Protein AF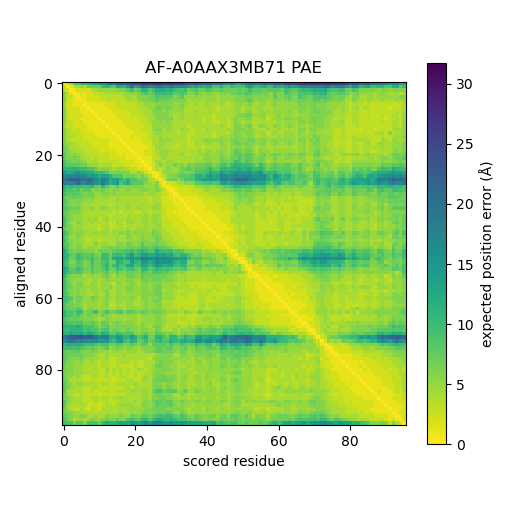-A0AAX3MB71-F1 (afdb_monomer)

Sequence (96 aa):
MGLLDDVTEKLDELKDTVADKAKELKDKTVDKATELKDKAIDKAKELKEGAESKASELKDKAVDKATELKEGTEKKASELKDKISEGADSLINKIK

Foldseek 3Di:
DDLLVLLLVLLVVLLVLLLVLLVVCQPPQLVSLVVNLVSLVVSLVSNCVPQVPLSVVLSCLSNVLSVVSNVDHSVSSVVSSVSSNVSSVVRSVVSD

Organism: Fusobacterium nucleatum (NCBI:txid851)

Mean predicted aligned error: 5.61 Å

pLDDT: mean 78.12, std 6.33, range [53.56, 86.94]

Radius of gyration: 12.62 Å; Cα contacts (8 Å, |Δi|>4): 118; chains: 1; bounding box: 30×23×36 Å

Structure (mmCIF, N/CA/C/O backbone):
data_AF-A0AAX3MB71-F1
#
_entry.id   AF-A0AAX3MB71-F1
#
loop_
_atom_site.group_PDB
_atom_site.id
_atom_site.type_symbol
_atom_site.label_atom_id
_atom_site.label_alt_id
_atom_site.label_comp_id
_atom_site.label_asym_id
_atom_site.label_entity_id
_atom_site.label_seq_id
_atom_site.pdbx_PDB_ins_code
_atom_site.Cartn_x
_atom_site.Cartn_y
_atom_site.Cartn_z
_atom_site.occupancy
_atom_site.B_iso_or_equiv
_atom_site.auth_seq_id
_atom_site.auth_comp_id
_atom_site.auth_asym_id
_atom_site.auth_atom_id
_atom_site.pdbx_PDB_model_num
ATOM 1 N N . MET A 1 1 ? 9.755 3.972 -24.374 1.00 53.56 1 MET A N 1
ATOM 2 C CA . MET A 1 1 ? 9.551 3.680 -22.945 1.00 53.56 1 MET A CA 1
ATOM 3 C C . MET A 1 1 ? 9.521 2.170 -22.819 1.00 53.56 1 MET A C 1
ATOM 5 O O . MET A 1 1 ? 8.814 1.540 -23.595 1.00 53.56 1 MET A O 1
ATOM 9 N N . GLY A 1 2 ? 10.428 1.587 -22.038 1.00 70.69 2 GLY A N 1
ATOM 10 C CA . GLY A 1 2 ? 10.507 0.133 -21.886 1.00 70.69 2 GLY A CA 1
ATOM 11 C C . GLY A 1 2 ? 9.496 -0.360 -20.856 1.00 70.69 2 GLY A C 1
ATOM 12 O O . GLY A 1 2 ? 9.090 0.409 -19.993 1.00 70.69 2 GLY A O 1
ATOM 13 N N . LEU A 1 3 ? 9.166 -1.652 -20.900 1.00 73.75 3 LEU A N 1
ATOM 14 C CA . LEU A 1 3 ? 8.280 -2.319 -19.933 1.00 73.75 3 LEU A CA 1
ATOM 15 C C . LEU A 1 3 ? 8.673 -2.036 -18.465 1.00 73.75 3 LEU A C 1
ATOM 17 O O . LEU A 1 3 ? 7.831 -2.007 -17.582 1.00 73.75 3 LEU A O 1
ATOM 21 N N . LEU A 1 4 ? 9.963 -1.812 -18.207 1.00 76.62 4 LEU A N 1
ATOM 22 C CA . LEU A 1 4 ? 10.515 -1.517 -16.883 1.00 76.62 4 LEU A CA 1
ATOM 23 C C . LEU A 1 4 ? 10.103 -0.139 -16.342 1.00 76.62 4 LEU A C 1
ATOM 25 O O . LEU A 1 4 ? 9.860 -0.008 -15.143 1.00 76.62 4 LEU A O 1
ATOM 29 N N . ASP A 1 5 ? 10.013 0.867 -17.214 1.00 82.25 5 ASP A N 1
ATOM 30 C CA . ASP A 1 5 ? 9.612 2.233 -16.849 1.00 82.25 5 ASP A CA 1
ATOM 31 C C . ASP A 1 5 ? 8.146 2.241 -16.399 1.00 82.25 5 ASP A C 1
ATOM 33 O O . ASP A 1 5 ? 7.843 2.695 -15.300 1.00 82.25 5 ASP A O 1
ATOM 37 N N . ASP A 1 6 ? 7.268 1.611 -17.189 1.00 82.50 6 ASP A N 1
ATOM 38 C CA . ASP A 1 6 ? 5.846 1.425 -16.872 1.00 82.50 6 ASP A CA 1
ATOM 39 C C . ASP A 1 6 ? 5.640 0.729 -15.521 1.00 82.50 6 ASP A C 1
ATOM 41 O O . ASP A 1 6 ? 4.826 1.139 -14.696 1.00 82.50 6 ASP A O 1
ATOM 45 N N . VAL A 1 7 ? 6.395 -0.341 -15.273 1.00 80.31 7 VAL A N 1
ATOM 46 C CA . VAL A 1 7 ? 6.285 -1.121 -14.037 1.00 80.31 7 VAL A CA 1
ATOM 47 C C . VAL A 1 7 ? 6.778 -0.304 -12.834 1.00 80.31 7 VAL A C 1
ATOM 49 O O . VAL A 1 7 ? 6.181 -0.370 -11.761 1.00 80.31 7 VAL A O 1
ATOM 52 N N . THR A 1 8 ? 7.814 0.517 -13.008 1.00 83.19 8 THR A N 1
ATOM 53 C CA . THR A 1 8 ? 8.324 1.413 -11.958 1.00 83.19 8 THR A CA 1
ATOM 54 C C . THR A 1 8 ? 7.326 2.530 -11.642 1.00 83.19 8 THR A C 1
ATOM 56 O O . THR A 1 8 ? 7.006 2.745 -10.475 1.00 83.19 8 THR A O 1
ATOM 59 N N . GLU A 1 9 ? 6.762 3.178 -12.663 1.00 85.88 9 GLU A N 1
ATOM 60 C CA . GLU A 1 9 ? 5.766 4.246 -12.510 1.00 85.88 9 GLU A CA 1
ATOM 61 C C . GLU A 1 9 ? 4.507 3.745 -11.785 1.00 85.88 9 GLU A C 1
ATOM 63 O O . GLU A 1 9 ? 4.043 4.349 -10.817 1.00 85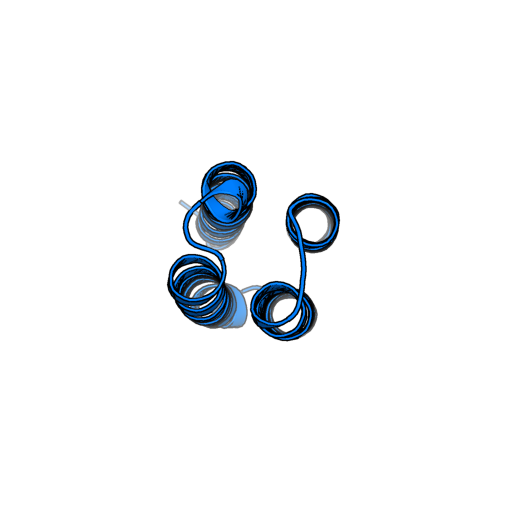.88 9 GLU A O 1
ATOM 68 N N . LYS A 1 10 ? 4.003 2.565 -12.171 1.00 82.81 10 LYS A N 1
ATOM 69 C CA . LYS A 1 10 ? 2.834 1.936 -11.533 1.00 82.81 10 LYS A CA 1
ATOM 70 C C . LYS A 1 10 ? 3.067 1.582 -10.069 1.00 82.81 10 LYS A C 1
ATOM 72 O O . LYS A 1 10 ? 2.125 1.615 -9.273 1.00 82.81 10 LYS A O 1
ATOM 77 N N . LEU A 1 11 ? 4.299 1.227 -9.718 1.00 83.19 11 LEU A N 1
ATOM 78 C CA . LEU A 1 11 ? 4.696 0.942 -8.345 1.00 83.19 11 LEU A CA 1
ATOM 79 C C . LEU A 1 11 ? 4.786 2.207 -7.500 1.00 83.19 11 LEU A C 1
ATOM 81 O O . LEU A 1 11 ? 4.297 2.197 -6.371 1.00 83.19 11 LEU A O 1
ATOM 85 N N . ASP A 1 12 ? 5.345 3.286 -8.039 1.00 85.94 12 ASP A N 1
ATOM 86 C CA . ASP A 1 12 ? 5.374 4.587 -7.368 1.00 85.94 12 ASP A CA 1
ATOM 87 C C . ASP A 1 12 ? 3.957 5.123 -7.129 1.00 85.94 12 ASP A C 1
ATOM 89 O O . ASP A 1 12 ? 3.604 5.453 -5.997 1.00 85.94 12 ASP A O 1
ATOM 93 N N . GLU A 1 13 ? 3.079 5.065 -8.136 1.00 84.81 13 GLU A N 1
ATOM 94 C CA . GLU A 1 13 ? 1.670 5.443 -7.971 1.00 84.81 13 GLU A CA 1
ATOM 95 C C . GLU A 1 13 ? 0.944 4.620 -6.895 1.00 84.81 13 GLU A C 1
ATOM 97 O O . GLU A 1 13 ? 0.066 5.132 -6.186 1.00 84.81 13 GLU A O 1
ATOM 102 N N . LEU A 1 14 ? 1.282 3.332 -6.769 1.00 82.38 14 LEU A N 1
ATOM 103 C CA . LEU A 1 14 ? 0.724 2.471 -5.733 1.00 82.38 14 LEU A CA 1
ATOM 104 C C . LEU A 1 14 ? 1.188 2.913 -4.340 1.00 82.38 14 LEU A C 1
ATOM 106 O O . LEU A 1 14 ? 0.361 2.992 -3.428 1.00 82.38 14 LEU A O 1
ATOM 110 N N . LYS A 1 15 ? 2.480 3.229 -4.174 1.00 83.50 15 LYS A N 1
ATOM 111 C CA . LYS A 1 15 ? 3.027 3.755 -2.913 1.00 83.50 15 LYS A CA 1
ATOM 112 C C . LYS A 1 15 ? 2.356 5.064 -2.523 1.00 83.50 15 LYS A C 1
ATOM 114 O O . LYS A 1 15 ? 1.925 5.194 -1.378 1.00 83.50 15 LYS A O 1
ATOM 119 N N . ASP A 1 16 ? 2.236 5.998 -3.463 1.00 86.94 16 ASP A N 1
ATOM 120 C CA . ASP A 1 16 ? 1.625 7.306 -3.226 1.00 86.94 16 ASP A CA 1
ATOM 121 C C . ASP A 1 16 ? 0.146 7.170 -2.863 1.00 86.94 16 ASP A C 1
ATOM 123 O O . ASP A 1 16 ? -0.295 7.677 -1.831 1.00 86.94 16 ASP A O 1
ATOM 127 N N . THR A 1 17 ? -0.607 6.374 -3.632 1.00 82.81 17 THR A N 1
ATOM 128 C CA . THR A 1 17 ? -2.017 6.086 -3.329 1.00 82.81 17 THR A CA 1
ATOM 129 C C . THR A 1 17 ? -2.164 5.523 -1.921 1.00 82.81 17 THR A C 1
ATOM 131 O O . THR A 1 17 ? -3.048 5.937 -1.171 1.00 82.81 17 THR A O 1
ATOM 134 N N . VAL A 1 18 ? -1.320 4.557 -1.556 1.00 78.88 18 VAL A N 1
ATOM 135 C CA . VAL A 1 18 ? -1.375 3.940 -0.236 1.00 78.88 18 VAL A CA 1
ATOM 136 C C . VAL A 1 18 ? -1.007 4.926 0.858 1.00 78.88 18 VAL A C 1
ATOM 138 O O . VAL A 1 18 ? -1.676 4.947 1.886 1.00 78.88 18 VAL A O 1
ATOM 141 N N . ALA A 1 19 ? 0.009 5.756 0.650 1.00 82.06 19 ALA A N 1
ATOM 142 C CA . ALA A 1 19 ? 0.417 6.773 1.605 1.00 82.06 19 ALA A CA 1
ATOM 143 C C . ALA A 1 19 ? -0.683 7.811 1.858 1.00 82.06 19 ALA A C 1
ATOM 145 O O . ALA A 1 19 ? -0.914 8.194 3.007 1.00 82.06 19 ALA A O 1
ATOM 146 N N . ASP A 1 20 ? -1.357 8.247 0.798 1.00 84.19 20 ASP A N 1
ATOM 147 C CA . ASP A 1 20 ? -2.434 9.228 0.860 1.00 84.19 20 ASP A CA 1
ATOM 148 C C . ASP A 1 20 ? -3.664 8.648 1.570 1.00 84.19 20 ASP A C 1
ATOM 150 O O . ASP A 1 20 ? -4.121 9.162 2.595 1.00 84.19 20 ASP A O 1
ATOM 154 N N . LYS A 1 21 ? -4.093 7.458 1.134 1.00 77.94 21 LYS A N 1
ATOM 155 C CA . LYS A 1 21 ? -5.166 6.694 1.779 1.00 77.94 21 LYS A CA 1
ATOM 156 C C . LYS A 1 21 ? -4.859 6.414 3.239 1.00 77.94 21 LYS A C 1
ATOM 158 O O . LYS A 1 21 ? -5.748 6.533 4.074 1.00 77.94 21 LYS A O 1
ATOM 163 N N . ALA A 1 22 ? -3.615 6.057 3.555 1.00 76.62 22 ALA A N 1
ATOM 164 C CA . ALA A 1 22 ? -3.208 5.745 4.911 1.00 76.62 22 ALA A CA 1
ATOM 165 C C . ALA A 1 22 ? -3.412 6.923 5.869 1.00 76.62 22 ALA A C 1
ATOM 167 O O . ALA A 1 22 ? -3.843 6.721 7.002 1.00 76.62 22 ALA A O 1
ATOM 168 N N . LYS A 1 23 ? -3.164 8.152 5.404 1.00 77.44 23 LYS A N 1
ATOM 169 C CA . LYS A 1 23 ? -3.437 9.368 6.180 1.00 77.44 23 LYS A CA 1
ATOM 170 C C . LYS A 1 23 ? -4.935 9.619 6.353 1.00 77.44 23 LYS A C 1
ATOM 172 O O . LYS A 1 23 ? -5.360 10.034 7.425 1.00 77.44 23 LYS A O 1
ATOM 177 N N . GLU A 1 24 ? -5.740 9.341 5.330 1.00 75.94 24 GLU A N 1
ATOM 178 C CA . GLU A 1 24 ? -7.197 9.536 5.376 1.00 75.94 24 GLU A CA 1
ATOM 179 C C . GLU A 1 24 ? -7.963 8.461 6.170 1.00 75.94 24 GLU A C 1
ATOM 181 O O . GLU A 1 24 ? -9.123 8.662 6.542 1.00 75.94 24 GLU A O 1
ATOM 186 N N . LEU A 1 25 ? -7.337 7.319 6.475 1.00 71.50 25 LEU A N 1
ATOM 187 C CA . LEU A 1 25 ? -7.947 6.236 7.263 1.00 71.50 25 LEU A CA 1
ATOM 188 C C . LEU A 1 25 ? -8.277 6.630 8.712 1.00 71.50 25 L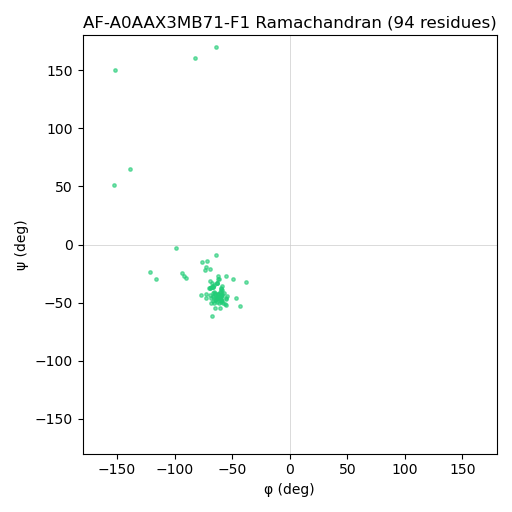EU A C 1
ATOM 190 O O . LEU A 1 25 ? -8.986 5.880 9.388 1.00 71.50 25 LEU A O 1
ATOM 194 N N . LYS A 1 26 ? -7.823 7.807 9.160 1.00 65.19 26 LYS A N 1
ATOM 195 C CA . LYS A 1 26 ? -8.173 8.426 10.445 1.00 65.19 26 LYS A CA 1
ATOM 196 C C . LYS A 1 26 ? -9.672 8.747 10.572 1.00 65.19 26 LYS A C 1
ATOM 198 O O . LYS A 1 26 ? -10.199 8.670 11.676 1.00 65.19 26 LYS A O 1
ATOM 203 N N . ASP A 1 27 ? -10.354 9.021 9.456 1.00 67.31 27 ASP A N 1
ATOM 204 C CA . ASP A 1 27 ? -11.763 9.451 9.433 1.00 67.31 27 ASP A CA 1
ATOM 205 C C . ASP A 1 27 ? -12.713 8.463 8.729 1.00 67.31 27 ASP A C 1
ATOM 207 O O . ASP A 1 27 ? -13.893 8.388 9.071 1.00 67.31 27 ASP A O 1
ATOM 211 N N . LYS A 1 28 ? -12.240 7.702 7.728 1.00 66.12 28 LYS A N 1
ATOM 212 C CA . LYS A 1 28 ? -13.093 6.842 6.873 1.00 66.12 28 LYS A CA 1
ATOM 213 C C . LYS A 1 28 ? -12.462 5.484 6.580 1.00 66.12 28 LYS A C 1
ATOM 215 O O . LYS A 1 28 ? -12.123 5.158 5.440 1.00 66.12 28 LYS A O 1
ATOM 220 N N . THR A 1 29 ? -12.299 4.688 7.631 1.00 69.38 29 THR A N 1
ATOM 221 C CA . THR A 1 29 ? -11.463 3.485 7.613 1.00 69.38 29 THR A CA 1
ATOM 222 C C . THR A 1 29 ? -11.926 2.409 6.612 1.00 69.38 29 THR A C 1
ATOM 224 O O . THR A 1 29 ? -11.118 1.858 5.869 1.00 69.38 29 THR A O 1
ATOM 227 N N . VAL A 1 30 ? -13.231 2.134 6.519 1.00 71.56 30 VAL A N 1
ATOM 228 C CA . VAL A 1 30 ? -13.753 1.007 5.717 1.00 71.56 30 VAL A CA 1
ATOM 229 C C . VAL A 1 30 ? -13.769 1.288 4.207 1.00 71.56 30 VAL A C 1
ATOM 231 O O . VAL A 1 30 ? -13.365 0.427 3.416 1.00 71.56 30 VAL A O 1
ATOM 234 N N . ASP A 1 31 ? -14.206 2.477 3.789 1.00 80.19 31 ASP A N 1
ATOM 235 C CA . ASP A 1 31 ? -14.250 2.869 2.372 1.00 80.19 31 ASP A CA 1
ATOM 236 C C . ASP A 1 31 ? -12.845 2.963 1.772 1.00 80.19 31 ASP A C 1
ATOM 238 O O . ASP A 1 31 ? -12.559 2.365 0.733 1.00 80.19 31 ASP A O 1
ATOM 242 N N . LYS A 1 32 ? -11.921 3.639 2.467 1.00 77.62 32 LYS A N 1
ATOM 243 C CA . LYS A 1 32 ? -10.549 3.842 1.980 1.00 77.62 32 LYS A CA 1
ATOM 244 C C . LYS A 1 32 ? -9.764 2.530 1.938 1.00 77.62 32 LYS A C 1
ATOM 246 O O . LYS A 1 32 ? -9.011 2.319 0.992 1.00 77.62 32 LYS A O 1
ATOM 251 N N . ALA A 1 33 ? -9.982 1.632 2.898 1.00 78.38 33 ALA A N 1
ATOM 252 C CA . ALA A 1 33 ? -9.427 0.282 2.874 1.00 78.38 33 ALA A CA 1
ATOM 253 C C . ALA A 1 33 ? -9.879 -0.511 1.638 1.00 78.38 33 ALA A C 1
ATOM 255 O O . ALA A 1 33 ? -9.072 -1.161 0.978 1.00 78.38 33 ALA A O 1
ATOM 256 N N . THR A 1 34 ? -11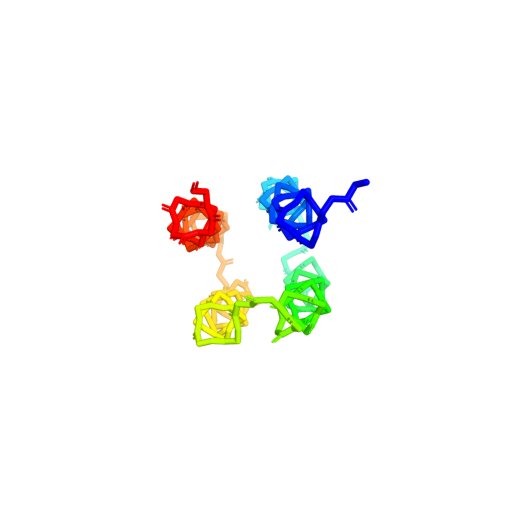.167 -0.438 1.293 1.00 82.00 34 THR A N 1
ATOM 257 C CA . THR A 1 34 ? -11.693 -1.127 0.103 1.00 82.00 34 THR A CA 1
ATOM 258 C C . THR A 1 34 ? -11.056 -0.570 -1.166 1.00 82.00 34 THR A C 1
ATOM 260 O O . THR A 1 34 ? -10.545 -1.320 -1.987 1.00 82.00 34 THR A O 1
ATOM 263 N N . GLU A 1 35 ? -10.976 0.750 -1.280 1.00 82.81 35 GLU A N 1
ATOM 264 C CA . GLU A 1 35 ? -10.400 1.386 -2.462 1.00 82.81 35 GLU A CA 1
ATOM 265 C C . GLU A 1 35 ? -8.882 1.135 -2.591 1.00 82.81 35 GLU A C 1
ATOM 267 O O . GLU A 1 35 ? -8.366 0.986 -3.695 1.00 82.81 35 GLU A O 1
ATOM 272 N N . LEU A 1 36 ? -8.161 1.032 -1.467 1.00 77.69 36 LEU A N 1
ATOM 273 C CA . LEU A 1 36 ? -6.759 0.596 -1.426 1.00 77.69 36 LEU A CA 1
ATOM 274 C C . LEU A 1 36 ? -6.572 -0.816 -1.959 1.00 77.69 36 LEU A C 1
ATOM 276 O O . LEU A 1 36 ? -5.646 -1.079 -2.726 1.00 77.69 36 LEU A O 1
ATOM 280 N N . LYS A 1 37 ? -7.459 -1.717 -1.536 1.00 81.00 37 LYS A N 1
ATOM 281 C CA . LYS A 1 37 ? -7.475 -3.100 -1.987 1.00 81.00 37 LYS A CA 1
ATOM 282 C C . LYS A 1 37 ? -7.675 -3.164 -3.500 1.00 81.00 37 LYS A C 1
ATOM 284 O O . LYS A 1 37 ? -6.886 -3.823 -4.170 1.00 81.00 37 LYS A O 1
ATOM 289 N N . ASP A 1 38 ? -8.673 -2.462 -4.034 1.00 86.62 38 ASP A N 1
ATOM 290 C CA . ASP A 1 38 ? -8.929 -2.417 -5.477 1.00 86.62 38 ASP A CA 1
ATOM 291 C C . ASP A 1 38 ? -7.743 -1.827 -6.250 1.00 86.62 38 ASP A C 1
ATOM 293 O O . ASP A 1 38 ? -7.221 -2.489 -7.144 1.00 86.62 38 ASP A O 1
ATOM 297 N N . LYS A 1 39 ? -7.226 -0.657 -5.845 1.00 81.06 39 LYS A N 1
ATOM 298 C CA . LYS A 1 39 ? -6.044 -0.021 -6.464 1.00 81.06 39 LYS A CA 1
ATOM 299 C C . LYS A 1 39 ? -4.833 -0.953 -6.505 1.00 81.06 39 LYS A C 1
ATOM 301 O O . LYS A 1 39 ? -4.143 -1.028 -7.518 1.00 81.06 39 LYS A O 1
ATOM 306 N N . ALA A 1 40 ? -4.563 -1.656 -5.408 1.00 79.31 40 ALA A N 1
ATOM 307 C CA . ALA A 1 40 ? -3.433 -2.567 -5.338 1.00 79.31 40 ALA A CA 1
ATOM 308 C C . ALA A 1 40 ? -3.616 -3.811 -6.203 1.00 79.31 40 ALA A C 1
ATOM 310 O O . ALA A 1 40 ? -2.655 -4.265 -6.818 1.00 79.31 40 ALA A O 1
ATOM 311 N N . ILE A 1 41 ? -4.835 -4.348 -6.280 1.00 81.81 41 ILE A N 1
ATOM 312 C CA . ILE A 1 41 ? -5.158 -5.445 -7.196 1.00 81.81 41 ILE A CA 1
ATOM 313 C C . ILE A 1 41 ? -4.976 -4.999 -8.645 1.00 81.81 41 ILE A C 1
ATOM 315 O O . ILE A 1 41 ? -4.406 -5.755 -9.431 1.00 81.81 41 ILE A O 1
ATOM 319 N N . ASP A 1 42 ? -5.448 -3.802 -8.983 1.00 85.19 42 ASP A N 1
ATOM 320 C CA . ASP A 1 42 ? -5.384 -3.265 -10.338 1.00 85.19 42 ASP A CA 1
ATOM 321 C C . ASP A 1 42 ? -3.930 -3.047 -10.766 1.00 85.19 42 ASP A C 1
ATOM 323 O O . ASP A 1 42 ? -3.463 -3.678 -11.712 1.00 85.19 42 ASP A O 1
ATOM 327 N N . LYS A 1 43 ? -3.153 -2.296 -9.972 1.00 77.00 43 LYS A N 1
ATOM 328 C CA . LYS A 1 43 ? -1.726 -2.072 -10.245 1.00 77.00 43 LYS A CA 1
ATOM 329 C C . LYS A 1 43 ? -0.941 -3.378 -10.278 1.00 77.00 43 LYS A C 1
ATOM 331 O O . LYS A 1 43 ? -0.156 -3.588 -11.192 1.00 77.00 43 LYS A O 1
ATOM 336 N N . ALA A 1 44 ? -1.177 -4.305 -9.351 1.00 77.94 44 ALA A N 1
ATOM 337 C CA . ALA A 1 44 ? -0.502 -5.600 -9.381 1.00 77.94 44 ALA A CA 1
ATOM 338 C C . ALA A 1 44 ? -0.838 -6.447 -10.616 1.00 77.94 44 ALA A C 1
ATOM 340 O O . ALA A 1 44 ? 0.023 -7.192 -11.078 1.00 77.94 44 ALA A O 1
ATOM 341 N N . LYS A 1 45 ? -2.059 -6.357 -11.164 1.00 80.38 45 LYS A N 1
ATOM 342 C CA . LYS A 1 45 ? -2.400 -7.024 -12.430 1.00 80.38 45 LYS A CA 1
ATOM 343 C C . LYS A 1 45 ? -1.605 -6.447 -13.590 1.00 80.38 45 LYS A C 1
ATOM 345 O O . LYS A 1 45 ? -1.092 -7.221 -14.385 1.00 80.38 45 LYS A O 1
ATOM 350 N N . GLU A 1 46 ? -1.461 -5.130 -13.647 1.00 78.50 46 GLU A N 1
ATOM 351 C CA . GLU A 1 46 ? -0.665 -4.485 -14.693 1.00 78.50 46 GLU A CA 1
ATOM 352 C C . GLU A 1 46 ? 0.828 -4.821 -14.559 1.00 78.50 46 GLU A C 1
ATOM 354 O O . GLU A 1 46 ? 1.517 -5.079 -15.539 1.00 78.50 46 GLU A O 1
ATOM 359 N N . LEU A 1 47 ? 1.326 -4.921 -13.324 1.00 73.50 47 LEU A N 1
ATOM 360 C CA . LEU A 1 47 ? 2.693 -5.365 -13.042 1.00 73.50 47 LEU A CA 1
ATOM 361 C C . LEU A 1 47 ? 2.906 -6.851 -13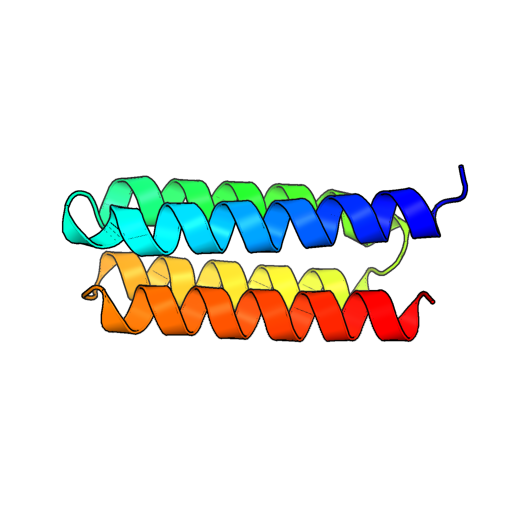.359 1.00 73.50 47 LEU A C 1
ATOM 363 O O . LEU A 1 47 ? 4.044 -7.277 -13.552 1.00 73.50 47 LEU A O 1
ATOM 367 N N . LYS A 1 48 ? 1.838 -7.654 -13.423 1.00 70.00 48 LYS A N 1
ATOM 368 C CA . LYS A 1 48 ? 1.901 -9.092 -13.718 1.00 70.00 48 LYS A CA 1
ATOM 369 C C . LYS A 1 48 ? 2.475 -9.370 -15.107 1.00 70.00 48 LYS A C 1
ATOM 371 O O . LYS A 1 48 ? 3.096 -10.409 -15.297 1.00 70.00 48 LYS A O 1
ATOM 376 N N . GLU A 1 49 ? 2.329 -8.428 -16.034 1.00 69.75 49 GLU A N 1
ATOM 377 C CA . GLU A 1 49 ? 2.862 -8.529 -17.395 1.00 69.75 49 GLU A CA 1
ATOM 378 C C . GLU A 1 49 ? 4.394 -8.368 -17.461 1.00 69.75 49 GLU A C 1
ATOM 380 O O . GLU A 1 49 ? 5.009 -8.830 -18.418 1.00 69.75 49 GLU A O 1
ATOM 385 N N . GLY A 1 50 ? 5.030 -7.787 -16.432 1.00 65.12 50 GLY A N 1
ATOM 386 C CA . GLY A 1 50 ? 6.490 -7.603 -16.366 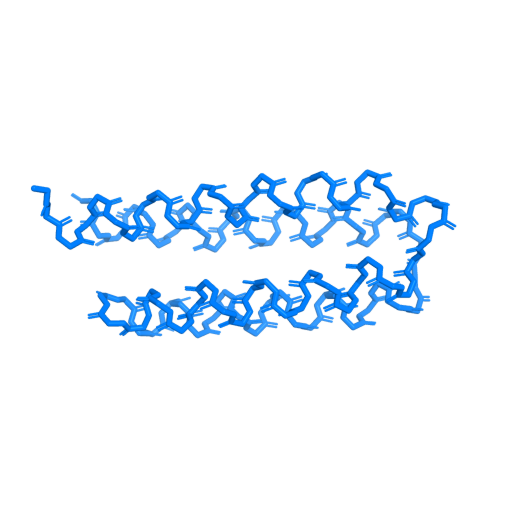1.00 65.12 50 GLY A CA 1
ATOM 387 C C . GLY A 1 50 ? 7.192 -8.263 -15.171 1.00 65.12 50 GLY A C 1
ATOM 388 O O . GLY A 1 50 ? 8.384 -8.552 -15.244 1.00 65.12 50 GLY A O 1
ATOM 389 N N . ALA A 1 51 ? 6.479 -8.517 -14.069 1.00 72.50 51 ALA A N 1
ATOM 390 C CA . ALA A 1 51 ? 7.041 -8.986 -12.799 1.00 72.50 51 ALA A CA 1
ATOM 391 C C . ALA A 1 51 ? 6.037 -9.818 -11.963 1.00 72.50 51 ALA A C 1
ATOM 393 O O . ALA A 1 51 ? 5.841 -9.575 -10.768 1.00 72.50 51 ALA A O 1
ATOM 394 N N . GLU A 1 52 ? 5.419 -10.832 -12.583 1.00 72.94 52 GLU A N 1
ATOM 395 C CA . GLU A 1 52 ? 4.332 -11.663 -12.027 1.0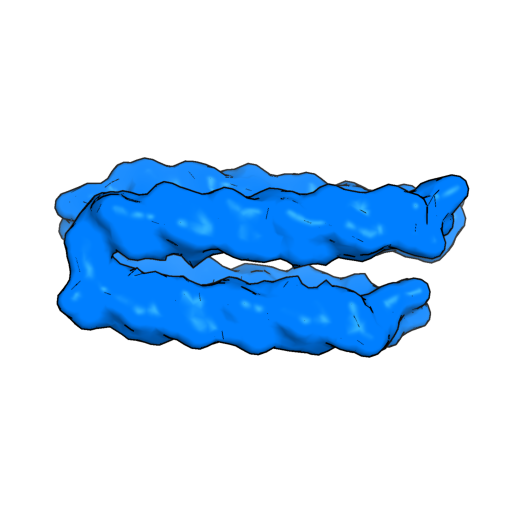0 72.94 52 GLU A CA 1
ATOM 396 C C . GLU A 1 52 ? 4.524 -12.110 -10.568 1.00 72.94 52 GLU A C 1
ATOM 398 O O . GLU A 1 52 ? 3.648 -11.897 -9.728 1.00 72.94 52 GLU A O 1
ATOM 403 N N . SER A 1 53 ? 5.670 -12.714 -10.250 1.00 75.12 53 SER A N 1
ATOM 404 C CA . SER A 1 53 ? 5.872 -13.388 -8.962 1.00 75.12 53 SER A CA 1
ATOM 405 C C . SER A 1 53 ? 5.825 -12.419 -7.772 1.00 75.12 53 SER A C 1
ATOM 407 O O . SER A 1 53 ? 5.190 -12.688 -6.754 1.00 75.12 53 SER A O 1
ATOM 409 N N . LYS A 1 54 ? 6.435 -11.242 -7.923 1.00 74.88 54 LYS A N 1
ATOM 410 C CA . LYS A 1 54 ? 6.516 -10.227 -6.870 1.00 74.88 54 LYS A CA 1
ATOM 411 C C . LYS A 1 54 ? 5.335 -9.249 -6.903 1.00 74.88 54 LYS A C 1
ATOM 413 O O . LYS A 1 54 ? 4.929 -8.766 -5.849 1.00 74.88 54 LYS A O 1
ATOM 418 N N . ALA A 1 55 ? 4.741 -9.007 -8.074 1.00 79.38 55 ALA A N 1
ATOM 419 C CA . ALA A 1 55 ? 3.484 -8.271 -8.188 1.00 79.38 55 ALA A CA 1
ATOM 420 C C . ALA A 1 55 ? 2.366 -8.974 -7.406 1.00 79.38 55 ALA A C 1
ATOM 422 O O . ALA A 1 55 ? 1.594 -8.328 -6.696 1.00 79.38 55 ALA A O 1
ATOM 423 N N . SER A 1 56 ? 2.332 -10.310 -7.460 1.00 82.25 56 SER A N 1
ATOM 424 C CA . SER A 1 56 ? 1.388 -11.098 -6.671 1.00 82.25 56 SER A CA 1
ATOM 425 C C . SER A 1 56 ? 1.648 -10.979 -5.164 1.00 82.25 56 SER A C 1
ATOM 427 O O . SER A 1 56 ? 0.699 -10.795 -4.412 1.00 82.25 56 SER A O 1
ATOM 429 N N . GLU A 1 57 ? 2.910 -10.983 -4.714 1.00 81.56 57 GLU A N 1
ATOM 430 C CA . GLU A 1 57 ? 3.232 -10.711 -3.300 1.00 81.56 57 GLU A CA 1
ATOM 431 C C . GLU A 1 57 ? 2.770 -9.317 -2.851 1.00 81.56 57 GLU A C 1
ATOM 433 O O . GLU A 1 57 ? 2.263 -9.161 -1.740 1.00 81.56 57 GLU A O 1
ATOM 438 N N . LEU A 1 58 ? 2.945 -8.297 -3.696 1.00 78.38 58 LEU A N 1
ATOM 439 C CA . LEU A 1 58 ? 2.484 -6.943 -3.400 1.00 78.38 58 LEU A CA 1
ATOM 440 C C . LEU A 1 58 ? 0.972 -6.873 -3.251 1.00 78.38 58 LEU A C 1
ATOM 442 O O . LEU A 1 58 ? 0.476 -6.276 -2.298 1.00 78.38 58 LEU A O 1
ATOM 446 N N . LYS A 1 59 ? 0.256 -7.503 -4.185 1.00 82.44 59 LYS A N 1
ATOM 447 C CA . LYS A 1 59 ? -1.197 -7.623 -4.140 1.00 82.44 59 LYS A CA 1
ATOM 448 C C . LYS A 1 59 ? -1.645 -8.274 -2.842 1.00 82.44 59 LYS A C 1
ATOM 450 O O . LYS A 1 59 ? -2.507 -7.722 -2.171 1.00 82.44 59 LYS A O 1
ATOM 455 N N . ASP A 1 60 ? -1.075 -9.423 -2.491 1.00 86.25 60 ASP A N 1
ATOM 456 C CA . ASP A 1 60 ? -1.440 -10.141 -1.272 1.00 86.25 60 ASP A CA 1
ATOM 457 C C . ASP A 1 60 ? -1.185 -9.282 -0.031 1.00 86.25 60 ASP A C 1
ATOM 459 O O . ASP A 1 60 ? -2.097 -9.085 0.767 1.00 86.25 60 ASP A O 1
ATOM 463 N N . LYS A 1 61 ? -0.005 -8.657 0.084 1.00 81.19 61 LYS A N 1
ATOM 464 C CA . LYS A 1 61 ? 0.307 -7.744 1.199 1.00 81.19 61 LYS A CA 1
ATOM 465 C C . LYS A 1 61 ? -0.665 -6.570 1.287 1.00 81.19 61 LYS A C 1
ATOM 467 O O . LYS A 1 61 ? -1.088 -6.211 2.384 1.00 81.19 61 LYS A O 1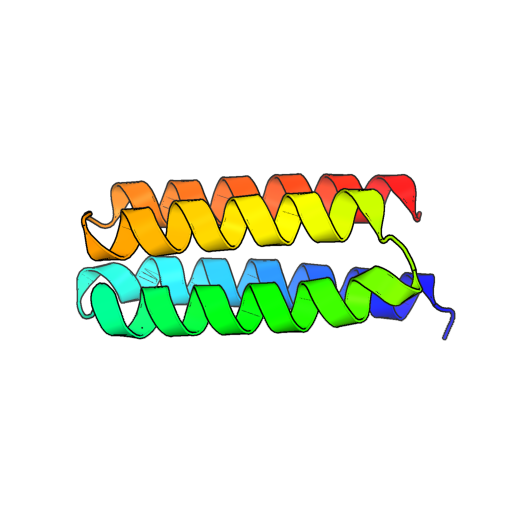
ATOM 472 N N . ALA A 1 62 ? -1.006 -5.974 0.148 1.00 78.56 62 ALA A N 1
ATOM 473 C CA . ALA A 1 62 ? -1.950 -4.873 0.071 1.00 78.56 62 ALA A CA 1
ATOM 474 C C . ALA A 1 62 ? -3.349 -5.285 0.516 1.00 78.56 62 ALA A C 1
ATOM 476 O O . ALA A 1 62 ? -3.969 -4.611 1.329 1.00 78.56 62 ALA A O 1
ATOM 477 N N . VAL A 1 63 ? -3.843 -6.396 -0.032 1.00 82.75 63 VAL A N 1
ATOM 478 C CA . VAL A 1 63 ? -5.179 -6.927 0.224 1.00 82.75 63 VAL A CA 1
ATOM 479 C C . VAL A 1 63 ? -5.317 -7.325 1.686 1.00 82.75 63 VAL A C 1
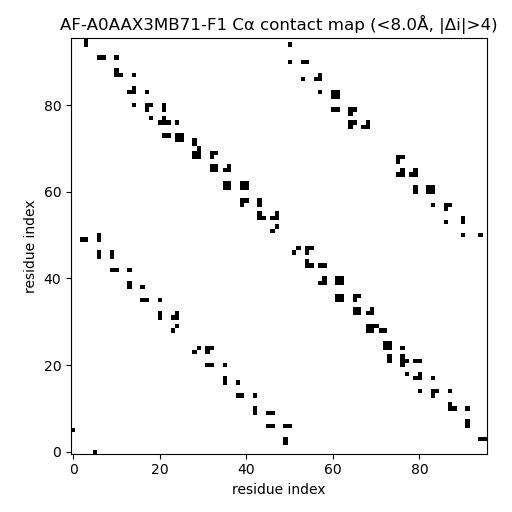ATOM 481 O O . VAL A 1 63 ? -6.312 -6.968 2.313 1.00 82.75 63 VAL A O 1
ATOM 484 N N . ASP A 1 64 ? -4.329 -8.035 2.221 1.00 84.81 64 ASP A N 1
ATOM 485 C CA . ASP A 1 64 ? -4.311 -8.518 3.597 1.00 84.81 64 ASP A CA 1
ATOM 486 C C . ASP A 1 64 ? -4.370 -7.339 4.577 1.00 84.81 64 ASP A C 1
ATOM 488 O O . ASP A 1 64 ? -5.330 -7.203 5.337 1.00 84.81 64 ASP A O 1
ATOM 492 N N . LYS A 1 65 ? -3.448 -6.374 4.449 1.00 76.44 65 LYS A N 1
ATOM 493 C CA . LYS A 1 65 ? -3.415 -5.195 5.327 1.00 76.44 65 LYS A CA 1
ATOM 494 C C . LYS A 1 65 ? -4.574 -4.226 5.106 1.00 76.44 65 LYS A C 1
ATOM 496 O O . LYS A 1 65 ? -5.024 -3.605 6.064 1.00 76.44 65 LYS A O 1
ATOM 501 N N . ALA A 1 66 ? -5.095 -4.098 3.886 1.00 77.94 66 ALA A N 1
ATOM 502 C CA . ALA A 1 66 ? -6.303 -3.317 3.630 1.00 77.94 66 ALA A CA 1
ATOM 503 C C . ALA A 1 66 ? -7.522 -3.963 4.302 1.00 77.94 66 ALA A C 1
ATOM 505 O O . ALA A 1 66 ? -8.398 -3.273 4.814 1.00 77.94 66 ALA A O 1
ATOM 506 N N . THR A 1 67 ? -7.570 -5.292 4.359 1.00 79.38 67 THR A N 1
ATOM 507 C CA . THR A 1 67 ? -8.623 -6.002 5.091 1.00 79.38 67 THR A CA 1
ATOM 508 C C . THR A 1 67 ? -8.458 -5.794 6.597 1.00 79.38 67 THR A C 1
ATOM 510 O O . THR A 1 67 ? -9.427 -5.426 7.252 1.00 79.38 67 THR A O 1
ATOM 513 N N . GLU A 1 68 ? -7.232 -5.877 7.126 1.00 78.38 68 GLU A N 1
ATOM 514 C CA . GLU A 1 68 ? -6.957 -5.560 8.536 1.00 78.38 68 GLU A CA 1
ATOM 515 C C . GLU A 1 68 ? -7.274 -4.101 8.904 1.00 78.38 68 GLU A C 1
ATOM 517 O O . GLU A 1 68 ? -7.612 -3.800 10.048 1.00 78.38 68 GLU A O 1
ATOM 522 N N . LEU A 1 69 ? -7.155 -3.183 7.944 1.00 74.31 69 LEU A N 1
ATOM 523 C CA . LEU A 1 69 ? -7.541 -1.788 8.106 1.00 74.31 69 LEU A CA 1
ATOM 524 C C . LEU A 1 69 ? -9.042 -1.620 8.287 1.00 74.31 69 LEU A C 1
ATOM 526 O O . LEU A 1 69 ? -9.436 -0.805 9.106 1.00 74.31 69 LEU A O 1
ATOM 530 N N . LYS A 1 70 ? -9.894 -2.413 7.623 1.00 71.38 70 LYS A N 1
ATOM 531 C CA . LYS A 1 70 ? -11.343 -2.370 7.905 1.00 71.38 70 LYS A CA 1
ATOM 532 C C . LYS A 1 70 ? -11.662 -2.615 9.379 1.00 71.38 70 LYS A C 1
ATOM 534 O O . LYS A 1 70 ? -12.682 -2.133 9.861 1.00 71.38 70 LYS A O 1
ATOM 539 N N . GLU A 1 71 ? -10.798 -3.347 10.070 1.00 72.69 71 GLU A N 1
ATOM 540 C CA . GLU A 1 71 ? -10.950 -3.711 11.475 1.00 72.69 71 GLU A CA 1
ATOM 541 C C . GLU A 1 71 ? -10.137 -2.810 12.422 1.00 72.69 71 GLU A C 1
ATOM 543 O O . GLU A 1 71 ? -10.201 -2.991 13.638 1.00 72.69 71 GLU A O 1
ATOM 548 N N . GLY A 1 72 ? -9.350 -1.851 11.909 1.00 60.81 72 GLY A N 1
ATOM 549 C CA . GLY A 1 72 ? -8.251 -1.269 12.677 1.00 60.81 72 GLY A CA 1
ATOM 550 C C . GLY A 1 72 ? -7.843 0.168 12.344 1.00 60.81 72 GLY A C 1
ATOM 551 O O . GLY A 1 72 ? -7.918 0.652 11.223 1.00 60.81 72 GLY A O 1
ATOM 552 N N . THR A 1 73 ? -7.349 0.828 13.389 1.00 61.28 73 THR A N 1
ATOM 553 C CA . THR A 1 73 ? -6.951 2.239 13.518 1.00 61.28 73 THR A CA 1
ATOM 554 C C . THR A 1 73 ? -5.769 2.647 12.619 1.00 61.28 73 THR A C 1
ATOM 556 O O . THR A 1 73 ? -5.040 1.800 12.106 1.00 61.28 73 THR A O 1
ATOM 559 N N . GLU A 1 74 ? -5.493 3.956 12.539 1.00 67.56 74 GLU A N 1
ATOM 560 C CA . GLU A 1 74 ? -4.369 4.611 11.829 1.00 67.56 74 GLU A CA 1
ATOM 561 C C . GLU A 1 74 ? -3.014 3.871 11.886 1.00 67.56 74 GLU A C 1
ATOM 563 O O . GLU A 1 74 ? -2.244 3.888 10.928 1.00 67.56 74 GLU A O 1
ATOM 568 N N . LYS A 1 75 ? -2.711 3.155 12.973 1.00 74.81 75 LYS A N 1
ATOM 569 C CA . LYS A 1 75 ? -1.471 2.376 13.090 1.00 74.81 75 LYS A CA 1
ATOM 570 C C . LYS A 1 75 ? -1.327 1.312 11.989 1.00 74.81 75 LYS A C 1
ATOM 572 O O . LYS A 1 75 ? -0.238 1.151 11.447 1.00 74.81 75 LYS A O 1
ATOM 577 N N . LYS A 1 76 ? -2.420 0.637 11.609 1.00 77.62 76 LYS A N 1
ATOM 578 C CA . LYS A 1 76 ? -2.416 -0.361 10.523 1.00 77.62 76 LYS A CA 1
ATOM 579 C C . LYS A 1 76 ? -2.320 0.276 9.136 1.00 77.62 76 LYS A C 1
ATOM 581 O O . LYS A 1 76 ? -1.845 -0.362 8.201 1.00 77.62 76 LYS A O 1
ATOM 586 N N . ALA A 1 77 ? -2.697 1.548 9.022 1.00 77.00 77 ALA A N 1
ATOM 587 C CA . ALA A 1 77 ? -2.558 2.331 7.801 1.00 77.00 77 ALA A CA 1
ATOM 588 C C . ALA A 1 77 ? -1.094 2.579 7.459 1.00 77.00 77 ALA A C 1
ATOM 590 O O . ALA A 1 77 ? -0.670 2.377 6.322 1.00 77.00 77 ALA A O 1
ATOM 591 N N . SER A 1 78 ? -0.314 2.963 8.470 1.00 80.62 78 SER A N 1
ATOM 592 C CA . SER A 1 78 ? 1.126 3.125 8.305 1.00 80.62 78 SER A CA 1
ATOM 593 C C . SER A 1 78 ? 1.781 1.791 7.943 1.00 80.62 78 SER A C 1
ATOM 595 O O . SER A 1 78 ? 2.520 1.733 6.971 1.00 80.62 78 SER A O 1
ATOM 597 N N . GLU A 1 79 ? 1.422 0.696 8.625 1.00 81.94 79 GLU A N 1
ATOM 598 C CA . GLU A 1 79 ? 1.961 -0.631 8.288 1.00 81.94 79 GLU A CA 1
ATOM 599 C C . GLU A 1 79 ? 1.638 -1.077 6.852 1.00 81.94 79 GLU A C 1
ATOM 601 O O . GLU A 1 79 ? 2.480 -1.694 6.199 1.00 81.94 79 GLU A O 1
ATOM 606 N N . LEU A 1 80 ? 0.430 -0.786 6.349 1.00 79.75 80 LEU A N 1
ATOM 607 C CA . LEU A 1 80 ? 0.062 -1.038 4.952 1.00 79.75 80 LEU A CA 1
ATOM 608 C C . LEU A 1 80 ? 1.002 -0.280 4.007 1.00 79.75 80 LEU A C 1
ATOM 610 O O . LEU A 1 80 ? 1.520 -0.870 3.058 1.00 79.75 80 LEU A O 1
ATOM 614 N N . LYS A 1 81 ? 1.218 1.013 4.272 1.00 81.88 81 LYS A N 1
ATOM 615 C CA . LYS A 1 81 ? 2.112 1.861 3.479 1.00 81.88 81 LYS A CA 1
ATOM 616 C C . LYS A 1 81 ? 3.522 1.300 3.449 1.00 81.88 81 LYS A C 1
ATOM 618 O O . LYS A 1 81 ? 4.057 1.126 2.360 1.00 81.88 81 LYS A O 1
ATOM 623 N N . ASP A 1 82 ? 4.091 0.974 4.603 1.00 86.50 82 ASP A N 1
ATOM 624 C CA . ASP A 1 82 ? 5.440 0.415 4.684 1.00 86.50 82 ASP A CA 1
ATOM 625 C C . ASP A 1 82 ? 5.546 -0.901 3.895 1.00 86.50 82 ASP A C 1
ATOM 627 O O . ASP A 1 82 ? 6.415 -1.038 3.039 1.00 86.50 82 ASP A O 1
ATOM 631 N N . LYS A 1 83 ? 4.589 -1.827 4.057 1.00 83.19 83 LYS A N 1
ATOM 632 C CA . LYS A 1 83 ? 4.573 -3.116 3.337 1.00 83.19 83 LYS A CA 1
ATOM 633 C C . LYS A 1 83 ? 4.470 -2.967 1.819 1.00 83.19 83 LYS A C 1
ATOM 635 O O . LYS A 1 83 ? 5.122 -3.724 1.093 1.00 83.19 83 LYS A O 1
ATOM 640 N N . ILE A 1 84 ? 3.618 -2.054 1.349 1.00 82.62 84 ILE A N 1
ATOM 641 C CA . ILE A 1 84 ? 3.480 -1.741 -0.077 1.00 82.62 84 ILE A CA 1
ATOM 642 C C . ILE A 1 84 ? 4.773 -1.114 -0.577 1.00 82.62 84 ILE A C 1
ATOM 644 O O . ILE A 1 84 ? 5.299 -1.572 -1.583 1.00 82.62 84 ILE A O 1
ATOM 648 N N . SER A 1 85 ? 5.297 -0.100 0.116 1.00 84.88 85 SER A N 1
ATOM 649 C CA . SER A 1 85 ? 6.555 0.546 -0.255 1.00 84.88 85 SER A CA 1
ATOM 650 C C . SER A 1 85 ? 7.673 -0.471 -0.364 1.00 84.88 85 SER A C 1
ATOM 652 O O . SER A 1 85 ? 8.255 -0.592 -1.430 1.00 84.88 85 SER A O 1
ATOM 654 N N . GLU A 1 86 ? 7.889 -1.300 0.653 1.00 85.56 86 GLU A N 1
ATOM 655 C CA . GLU A 1 86 ? 8.914 -2.342 0.619 1.00 85.56 86 GLU A CA 1
ATOM 656 C C . GLU A 1 86 ? 8.720 -3.337 -0.531 1.00 85.56 86 GLU A C 1
ATOM 658 O O . GLU A 1 86 ? 9.682 -3.712 -1.202 1.00 85.56 86 GLU A O 1
ATOM 663 N N . GLY A 1 87 ? 7.489 -3.799 -0.776 1.00 81.56 87 GLY A N 1
ATOM 664 C CA . GLY A 1 87 ? 7.220 -4.725 -1.877 1.00 81.56 87 GLY A CA 1
ATOM 665 C C . GLY A 1 87 ? 7.433 -4.079 -3.247 1.00 81.56 87 GLY A C 1
ATOM 666 O O . GLY A 1 87 ? 7.941 -4.729 -4.159 1.00 81.56 87 GLY A O 1
ATOM 667 N N . ALA A 1 88 ? 7.101 -2.797 -3.364 1.00 82.44 88 ALA A N 1
ATOM 668 C CA . ALA A 1 88 ? 7.265 -2.001 -4.563 1.00 82.44 88 ALA A CA 1
ATOM 669 C C . ALA A 1 88 ? 8.732 -1.659 -4.826 1.00 82.44 88 ALA A C 1
ATOM 671 O O . ALA A 1 88 ? 9.215 -1.892 -5.925 1.00 82.44 88 ALA A O 1
ATOM 672 N N . ASP A 1 89 ? 9.478 -1.223 -3.816 1.00 85.38 89 ASP A N 1
ATOM 673 C CA . ASP A 1 89 ? 10.928 -1.035 -3.886 1.00 85.38 89 ASP A CA 1
ATOM 674 C C . ASP A 1 89 ? 11.646 -2.343 -4.220 1.00 85.38 89 ASP A C 1
ATOM 676 O O . ASP A 1 89 ? 12.511 -2.378 -5.092 1.00 85.38 89 ASP A O 1
ATOM 680 N N . SER A 1 90 ? 11.247 -3.452 -3.588 1.00 83.56 90 SER A N 1
ATOM 681 C CA . SER A 1 90 ? 11.808 -4.771 -3.891 1.00 83.56 90 SER A CA 1
ATOM 682 C C . SER A 1 90 ? 11.522 -5.215 -5.322 1.00 83.56 90 SER A C 1
ATOM 684 O O . SER A 1 90 ? 12.328 -5.963 -5.879 1.00 83.56 90 SER A O 1
ATOM 686 N N . LEU A 1 91 ? 10.374 -4.831 -5.880 1.00 79.44 91 LEU A N 1
ATOM 687 C CA . LEU A 1 91 ? 10.069 -5.046 -7.283 1.00 79.44 91 LEU A CA 1
ATOM 688 C C . LEU A 1 91 ? 10.981 -4.187 -8.133 1.00 79.44 91 LEU A C 1
ATOM 690 O O . LEU A 1 91 ? 11.797 -4.764 -8.832 1.00 79.44 91 LEU A O 1
ATOM 694 N N . ILE A 1 92 ? 10.916 -2.860 -8.000 1.00 81.19 92 ILE A N 1
ATOM 695 C CA . ILE A 1 92 ? 11.716 -1.892 -8.767 1.00 81.19 92 ILE A CA 1
ATOM 696 C C . ILE A 1 92 ? 13.187 -2.313 -8.808 1.00 81.19 92 ILE A C 1
ATOM 698 O O . ILE A 1 92 ? 13.781 -2.375 -9.875 1.00 81.19 92 ILE A O 1
ATOM 702 N N . ASN A 1 93 ? 13.763 -2.701 -7.672 1.00 83.56 93 ASN A N 1
ATOM 703 C CA . ASN A 1 93 ? 15.174 -3.071 -7.585 1.00 83.56 93 ASN A CA 1
ATOM 704 C C . ASN A 1 93 ? 15.533 -4.419 -8.249 1.00 83.56 93 ASN A C 1
ATOM 706 O O . ASN A 1 93 ? 16.708 -4.719 -8.411 1.00 83.56 93 ASN A O 1
ATOM 710 N N . LYS A 1 94 ? 14.549 -5.264 -8.582 1.00 76.81 94 LYS A N 1
ATOM 711 C CA . LYS A 1 94 ? 14.745 -6.526 -9.324 1.00 76.81 94 LYS A CA 1
ATOM 712 C C . LYS A 1 94 ? 14.598 -6.378 -10.836 1.00 76.81 94 LYS A C 1
ATOM 714 O O . LYS A 1 94 ? 15.092 -7.226 -11.571 1.00 76.81 94 LYS A O 1
ATOM 719 N N . ILE A 1 95 ? 13.818 -5.394 -11.262 1.00 75.06 95 ILE A N 1
ATOM 720 C CA . ILE A 1 95 ? 13.532 -5.090 -12.673 1.00 75.06 95 ILE A CA 1
ATOM 721 C C . ILE A 1 95 ? 14.502 -4.029 -13.209 1.00 75.06 95 ILE A C 1
ATOM 723 O O . ILE A 1 95 ? 14.735 -3.989 -14.412 1.00 75.06 95 ILE A O 1
ATOM 727 N N . LYS A 1 96 ? 15.076 -3.202 -12.330 1.00 69.69 96 LYS A N 1
ATOM 728 C CA . LYS A 1 96 ? 16.181 -2.281 -12.614 1.00 69.69 96 LYS A CA 1
ATOM 729 C C . LYS A 1 96 ? 17.510 -3.018 -12.771 1.00 69.69 96 LYS A C 1
ATOM 731 O O . LYS A 1 96 ? 18.302 -2.571 -13.628 1.00 69.69 96 LYS A O 1
#

Nearest PDB structures (foldseek):
  8j9o-assembly1_A  TM=6.062E-01  e=2.213E-01  Homo sapiens
  8jh7-assembly1_D  TM=6.385E-01  e=5.140E-01  Homo sapiens
  5l7i-assembly2_B  TM=6.610E-01  e=1.194E+00  Homo sapiens
  1yvi-assembly2_B  TM=6.147E-01  e=1.727E+00  Oryza sativa
  1yvi-assembly1_A  TM=6.447E-01  e=2.022E+00  Oryza sativa

Secondary structure (DSSP, 8-state):
--HHHHHHHHHHHHHHHHHHHHHHTTT-HHHHHHHHHHHHHHHHHHHHHHHHHHHHHHHHHHHHHHHHHHT--HHHHHHHHHHHHHHHHHHHHHH-

Solvent-accessible surface area (backbone atoms only — not comparable to full-atom values): 4752 Å² total; per-residue (Å²): 134,55,74,58,56,58,46,40,53,47,36,50,52,49,36,50,52,35,47,53,42,25,65,51,32,72,82,43,33,54,64,44,19,51,53,48,27,51,52,34,47,52,44,22,55,64,27,38,81,79,42,41,78,54,22,51,52,32,24,50,54,34,40,53,34,22,53,52,20,55,78,43,58,48,71,44,26,53,53,35,29,52,54,39,37,52,40,34,50,56,42,44,68,72,70,105